Protein AF-J3MHH2-F1 (afdb_monomer)

Secondary structure (DSSP, 8-state):
---TT----S---TT----GGG-TT--EEEEES-TT------B-SSSS--EEEEEEETTTEEEEEEEE-TTS-EEEEEEESSS---GGGGGGB-GGG-TTEEEEEEESPPPEEHHHHHT-TT--EEEEES-S-SEE--------------SEEEEES----------

Organism: Oryza brachyantha (NCBI:txid4533)

Sequence (167 aa):
MELPFSRSTTCPQPELGMNLAQFPTLKELEITNCQKLSSLPPIPWTSSPCRALIKEVGSDFQRLDYSKNNQSEFCLLVKEKDGHLDSAFWRLLAFSNLTELKELALIKCPPLALEHLQMLSSLRRLTIENTNNVLSHVEAESTVRYQFPAEQLRIFGCNCSGREGRK

Foldseek 3Di:
DEDPQQDDDDDPDDDPPRCLVPCAPAAEDAAEQAQVYDGDAAPPSHLDHHWYWHANYHDWFGIWTFAADPVRATETEGETDDLPDEQCVCNSHPLLSQCRHAYYAYESHEADEVVSQVSNNNHAEYHYYLYAHHYDDDPDPDPDDDDRPHVYYHYDNYPPPPPPPDD

Nearest PDB structures (foldseek):
  4r6f-assembly1_A  TM=4.966E-01  e=1.339E+00  synthetic construct
  3rfj-assembly1_A  TM=5.296E-01  e=2.104E+00  Listeria monocytogenes 08-5923
  4fmz-assembly1_A  TM=3.450E-01  e=2.637E+00  Listeria monocytogenes serotype 4b str. F2365

InterPro domains:
  IPR032675 Leucine-rich repeat domain superfamily [G3DSA:3.80.10.10] (4-162)

Structure (mmCIF, N/CA/C/O backbone):
data_AF-J3MHH2-F1
#
_entry.id   AF-J3MHH2-F1
#
loop_
_atom_site.group_PDB
_atom_site.id
_atom_site.type_symbol
_atom_site.label_atom_id
_atom_site.label_alt_id
_atom_site.label_comp_id
_atom_site.label_asym_id
_atom_site.label_entity_id
_atom_site.label_seq_id
_atom_site.pdbx_PDB_ins_code
_atom_site.Cartn_x
_atom_site.Cartn_y
_atom_site.Cartn_z
_atom_site.occupancy
_atom_site.B_iso_or_equiv
_atom_site.auth_seq_id
_atom_site.auth_comp_id
_atom_site.auth_asym_id
_atom_site.auth_atom_id
_atom_site.pdbx_PDB_model_num
ATOM 1 N N . MET A 1 1 ? -10.662 -1.668 -21.194 1.00 50.03 1 MET A N 1
ATOM 2 C CA . MET A 1 1 ? -11.974 -1.658 -20.517 1.00 50.03 1 MET A CA 1
ATOM 3 C C . MET A 1 1 ? -11.792 -0.762 -19.323 1.00 50.03 1 MET A C 1
ATOM 5 O O . MET A 1 1 ? -10.920 -1.034 -18.509 1.00 50.03 1 MET A O 1
ATOM 9 N N . GLU A 1 2 ? -12.534 0.334 -19.287 1.00 45.66 2 GLU A N 1
ATOM 10 C CA . GLU A 1 2 ? -12.517 1.241 -18.147 1.00 45.66 2 GLU A CA 1
ATOM 11 C C . GLU A 1 2 ? -13.674 0.879 -17.235 1.00 45.66 2 GLU A C 1
ATOM 13 O O . GLU A 1 2 ? -14.760 0.525 -17.706 1.00 45.66 2 GLU A O 1
ATOM 18 N N . LEU A 1 3 ? -13.430 0.927 -15.933 1.00 54.03 3 LEU A N 1
ATOM 19 C CA . LEU A 1 3 ? -14.507 0.769 -14.980 1.00 54.03 3 LEU A CA 1
ATOM 20 C C . LEU A 1 3 ? -15.357 2.048 -15.019 1.00 54.03 3 LEU A C 1
ATOM 22 O O . LEU A 1 3 ? -14.825 3.132 -15.277 1.00 54.03 3 LEU A O 1
ATOM 26 N N . PRO A 1 4 ? -16.675 1.967 -14.763 1.00 53.16 4 PRO A N 1
ATOM 27 C CA . PRO A 1 4 ? -17.572 3.128 -14.827 1.00 53.16 4 PRO A CA 1
ATOM 28 C C . PRO A 1 4 ? -17.163 4.278 -13.883 1.00 53.16 4 PRO A C 1
ATOM 30 O O . PRO A 1 4 ? -17.665 5.392 -14.000 1.00 53.16 4 PRO A O 1
ATOM 33 N N . PHE A 1 5 ? -16.218 4.013 -12.983 1.00 56.81 5 PHE A N 1
ATOM 34 C CA . PHE A 1 5 ? -15.655 4.909 -11.985 1.00 56.81 5 PHE A CA 1
ATOM 35 C C . PHE A 1 5 ? -14.239 5.430 -12.299 1.00 56.81 5 PHE A C 1
ATOM 37 O O . PHE A 1 5 ? -13.671 6.174 -11.506 1.00 56.81 5 PHE A O 1
ATOM 44 N N . SER A 1 6 ? -13.663 5.091 -13.457 1.00 45.53 6 SER A N 1
ATOM 45 C CA . SER A 1 6 ? -12.303 5.501 -13.848 1.00 45.53 6 SER A CA 1
ATOM 46 C C . SER A 1 6 ? -12.208 6.907 -14.469 1.00 45.53 6 SER A C 1
ATOM 48 O O . SER A 1 6 ? -11.128 7.333 -14.876 1.00 45.53 6 SER A O 1
ATOM 50 N N . ARG A 1 7 ? -13.315 7.654 -14.570 1.00 45.31 7 ARG A N 1
ATOM 51 C CA . ARG A 1 7 ? -13.340 8.970 -15.228 1.00 45.31 7 ARG A CA 1
ATOM 52 C C . ARG A 1 7 ? -12.754 10.059 -14.326 1.00 45.31 7 ARG A C 1
ATOM 54 O O . ARG A 1 7 ? -13.460 10.626 -13.501 1.00 45.31 7 ARG A O 1
ATOM 61 N N . SER A 1 8 ? -11.479 10.380 -14.540 1.00 42.28 8 SER A N 1
ATOM 62 C CA . SER A 1 8 ? -10.825 11.575 -14.001 1.00 42.28 8 SER A CA 1
ATOM 63 C C . SER A 1 8 ? -10.553 12.546 -15.150 1.00 42.28 8 SER A C 1
ATOM 65 O O . SER A 1 8 ? -9.601 12.380 -15.911 1.00 42.28 8 SER A O 1
ATOM 67 N N . THR A 1 9 ? -11.439 13.522 -15.350 1.00 37.53 9 THR A N 1
ATOM 68 C CA . THR A 1 9 ? -11.224 14.600 -16.322 1.00 37.53 9 THR A CA 1
ATOM 69 C C . THR A 1 9 ? -10.442 15.725 -15.659 1.00 37.53 9 THR A C 1
ATOM 71 O O . THR A 1 9 ? -10.966 16.415 -14.791 1.00 37.53 9 THR A O 1
ATOM 74 N N . THR A 1 10 ? -9.187 15.873 -16.084 1.00 37.34 10 THR A N 1
ATOM 75 C CA . THR A 1 10 ? -8.379 17.099 -16.156 1.00 37.34 10 THR A CA 1
ATOM 76 C C . THR A 1 10 ? -9.009 18.351 -15.532 1.00 37.34 10 THR A C 1
ATOM 78 O O . THR A 1 10 ? -9.725 19.077 -16.213 1.00 37.34 10 THR A O 1
ATOM 81 N N . CYS A 1 11 ? -8.705 18.630 -14.260 1.00 31.08 11 CYS A N 1
ATOM 82 C CA . CYS A 1 11 ? -8.666 19.985 -13.695 1.00 31.08 11 CYS A CA 1
ATOM 83 C C . CYS A 1 11 ? -8.021 19.962 -12.295 1.00 31.08 11 CYS A C 1
ATOM 85 O O . CYS A 1 11 ? -8.344 19.072 -11.505 1.00 31.08 11 CYS A O 1
ATOM 87 N N . PRO A 1 12 ? -7.140 20.920 -11.948 1.00 38.75 12 PRO A N 1
ATOM 88 C CA . PRO A 1 12 ? -6.618 21.051 -10.597 1.00 38.75 12 PRO A CA 1
ATOM 89 C C . PRO A 1 12 ? -7.677 21.748 -9.736 1.00 38.75 12 PRO A C 1
ATOM 91 O O . PRO A 1 12 ? -7.698 22.969 -9.610 1.00 38.75 12 PRO A O 1
ATOM 94 N N . GLN A 1 13 ? -8.603 20.970 -9.183 1.00 34.41 13 GLN A N 1
ATOM 95 C CA . GLN A 1 13 ? -9.424 21.415 -8.061 1.00 34.41 13 GLN A CA 1
ATOM 96 C C . GLN A 1 13 ? -8.764 20.896 -6.776 1.00 34.41 13 GLN A C 1
ATOM 98 O O . GLN A 1 13 ? -8.537 19.685 -6.668 1.00 34.41 13 GLN A O 1
ATOM 103 N N . PRO A 1 14 ? -8.433 21.771 -5.809 1.00 38.81 14 PRO A N 1
ATOM 104 C CA . PRO A 1 14 ? -8.247 21.316 -4.443 1.00 38.81 14 PRO A CA 1
ATOM 105 C C . PRO A 1 14 ? -9.601 20.751 -3.997 1.00 38.81 14 PRO A C 1
ATOM 107 O O . PRO A 1 14 ? -10.632 21.352 -4.279 1.00 38.81 14 PRO A O 1
ATOM 110 N N . GLU A 1 15 ? -9.600 19.585 -3.356 1.00 40.91 15 GLU A N 1
ATOM 111 C CA . GLU A 1 15 ? -10.814 18.866 -2.928 1.00 40.91 15 GLU A CA 1
ATOM 112 C C . GLU A 1 15 ? -11.544 18.062 -4.017 1.00 40.91 15 GLU A C 1
ATOM 114 O O . GLU A 1 15 ? -12.770 18.057 -4.101 1.00 40.91 15 GLU A O 1
ATOM 119 N N . LEU A 1 16 ? -10.822 17.258 -4.808 1.00 39.56 16 LEU A N 1
ATOM 120 C CA . LEU A 1 16 ? -11.469 16.123 -5.471 1.00 39.56 16 LEU A CA 1
ATOM 121 C C . LEU A 1 16 ? -11.633 14.976 -4.466 1.00 39.56 16 LEU A C 1
ATOM 123 O O . LEU A 1 16 ? -10.953 13.951 -4.524 1.00 39.56 16 LEU A O 1
ATOM 127 N N . GLY A 1 17 ? -12.575 15.161 -3.539 1.00 42.06 17 GLY A N 1
ATOM 128 C CA . GLY A 1 17 ? -13.310 14.039 -2.986 1.00 42.06 17 GLY A CA 1
ATOM 129 C C . GLY A 1 17 ? -13.907 13.310 -4.179 1.00 42.06 17 GLY A C 1
ATOM 130 O O . GLY A 1 17 ? -14.947 13.700 -4.708 1.00 42.06 17 GLY A O 1
ATOM 131 N N . MET A 1 18 ? -13.206 12.282 -4.661 1.00 44.50 18 MET A N 1
ATOM 132 C CA . MET A 1 18 ? -13.794 11.295 -5.552 1.00 44.50 18 MET A CA 1
ATOM 133 C C . MET A 1 18 ? -15.160 10.940 -4.979 1.00 44.50 18 MET A C 1
ATOM 135 O O . MET A 1 18 ? -15.334 10.993 -3.763 1.00 44.50 18 MET A O 1
ATOM 139 N N . ASN A 1 19 ? -16.134 10.595 -5.813 1.00 46.69 19 ASN A N 1
ATOM 140 C CA . ASN A 1 19 ? -17.403 10.064 -5.329 1.00 46.69 19 ASN A CA 1
ATOM 141 C C . ASN A 1 19 ? -17.146 8.748 -4.548 1.00 46.69 19 ASN A C 1
ATOM 143 O O . ASN A 1 19 ? -17.435 7.660 -5.036 1.00 46.69 19 ASN A O 1
ATOM 147 N N . LEU A 1 20 ? -16.663 8.849 -3.299 1.00 49.84 20 LEU A N 1
ATOM 148 C CA . LEU A 1 20 ? -16.641 7.835 -2.240 1.00 49.84 20 LEU A CA 1
ATOM 149 C C . LEU A 1 20 ? -18.066 7.274 -2.040 1.00 49.84 20 LEU A C 1
ATOM 151 O O . LEU A 1 20 ? -18.269 6.229 -1.433 1.00 49.84 20 LEU A O 1
ATOM 155 N N . ALA A 1 21 ? -19.062 7.977 -2.592 1.00 53.34 21 ALA A N 1
ATOM 156 C CA . ALA A 1 21 ? -20.475 7.664 -2.646 1.00 53.34 21 ALA A CA 1
ATOM 157 C C . ALA A 1 21 ? -20.870 6.508 -3.584 1.00 53.34 21 ALA A C 1
ATOM 159 O O . ALA A 1 21 ? -22.019 6.081 -3.514 1.00 53.34 21 ALA A O 1
ATOM 160 N N . GLN A 1 22 ? -20.001 5.991 -4.465 1.00 60.81 22 GLN A N 1
ATOM 161 C CA . GLN A 1 22 ? -20.448 4.945 -5.403 1.00 60.81 22 GLN A CA 1
ATOM 162 C C . GLN A 1 22 ? -20.611 3.562 -4.761 1.00 60.81 22 GLN A C 1
ATOM 164 O O . GLN A 1 22 ? -21.470 2.802 -5.202 1.00 60.81 22 GLN A O 1
ATOM 169 N N . PHE A 1 23 ? -19.869 3.253 -3.690 1.00 68.56 23 PHE A N 1
ATOM 170 C CA . PHE A 1 23 ? -20.030 1.994 -2.953 1.00 68.56 23 PHE A CA 1
ATOM 171 C C . PHE A 1 23 ? -19.828 2.174 -1.435 1.00 68.56 23 PHE A C 1
ATOM 173 O O . PHE A 1 23 ? -18.873 1.645 -0.867 1.00 68.56 23 PHE A O 1
ATOM 180 N N . PRO A 1 24 ? -20.733 2.889 -0.738 1.00 68.62 24 PRO A N 1
ATOM 181 C CA . PRO A 1 24 ? -20.562 3.250 0.676 1.00 68.62 24 PRO A CA 1
ATOM 182 C C . PRO A 1 24 ? -20.541 2.042 1.628 1.00 68.62 24 PRO A C 1
ATOM 184 O O . PRO A 1 24 ? -20.129 2.154 2.780 1.00 68.62 24 PRO A O 1
ATOM 187 N N . THR A 1 25 ? -20.996 0.880 1.161 1.00 75.19 25 THR A N 1
ATOM 188 C CA . THR A 1 25 ? -21.078 -0.369 1.925 1.00 75.19 25 THR A CA 1
ATOM 189 C C . THR A 1 25 ? -20.074 -1.426 1.461 1.00 75.19 25 THR A C 1
ATOM 191 O O . THR A 1 25 ? -20.131 -2.557 1.952 1.00 75.19 25 THR A O 1
ATOM 194 N N . LEU A 1 26 ? -19.169 -1.099 0.527 1.00 77.94 26 LEU A N 1
ATOM 195 C CA . LEU A 1 26 ? -18.198 -2.056 -0.002 1.00 77.94 26 LEU A CA 1
ATOM 196 C C . LEU A 1 26 ? -17.218 -2.474 1.092 1.00 77.94 26 LEU A C 1
ATOM 198 O O . LEU A 1 26 ? -16.470 -1.661 1.624 1.00 77.94 26 LEU A O 1
ATOM 202 N N . LYS A 1 27 ? -17.227 -3.765 1.420 1.00 82.88 27 LYS A N 1
ATOM 203 C CA . LYS A 1 27 ? -16.320 -4.352 2.416 1.00 82.88 27 LYS A CA 1
ATOM 204 C C . LYS A 1 27 ? -15.148 -5.080 1.782 1.00 82.88 27 LYS A C 1
ATOM 206 O O . LYS A 1 27 ? -14.119 -5.246 2.428 1.00 82.88 27 LYS A O 1
ATOM 211 N N . GLU A 1 28 ? -15.314 -5.529 0.545 1.00 86.56 28 GLU A N 1
ATOM 212 C CA . GLU A 1 28 ? -14.335 -6.338 -0.160 1.00 86.56 28 GLU A CA 1
ATOM 213 C C . GLU A 1 28 ? -14.376 -6.026 -1.654 1.00 86.56 28 GLU A C 1
ATOM 215 O O . GLU A 1 28 ? -15.455 -5.997 -2.249 1.00 86.56 28 GLU A O 1
ATOM 220 N N . LEU A 1 29 ? -13.205 -5.809 -2.251 1.00 85.31 29 LEU A N 1
ATOM 221 C CA . LEU A 1 29 ? -13.023 -5.801 -3.694 1.00 85.31 29 LEU A CA 1
ATOM 222 C C . LEU A 1 29 ? -11.957 -6.815 -4.085 1.00 85.31 29 LEU A C 1
ATOM 224 O O . LEU A 1 29 ? -10.851 -6.796 -3.547 1.00 85.31 29 LEU A O 1
ATOM 228 N N . GLU A 1 30 ? -12.271 -7.636 -5.079 1.00 89.88 30 GLU A N 1
ATOM 229 C CA . GLU A 1 30 ? -11.309 -8.518 -5.721 1.00 89.88 30 GLU A CA 1
ATOM 230 C C . GLU A 1 30 ? -11.309 -8.288 -7.236 1.00 89.88 30 GLU A C 1
ATOM 232 O O . GLU A 1 30 ? -12.351 -8.357 -7.888 1.00 89.88 30 GLU A O 1
ATOM 237 N N . ILE A 1 31 ? -10.134 -8.008 -7.799 1.00 87.25 31 ILE A N 1
ATOM 238 C CA . ILE A 1 31 ? -9.909 -7.884 -9.240 1.00 87.25 31 ILE A CA 1
ATOM 239 C C . ILE A 1 31 ? -8.736 -8.782 -9.611 1.00 87.25 31 ILE A C 1
ATOM 241 O O . ILE A 1 31 ? -7.578 -8.453 -9.357 1.00 87.25 31 ILE A O 1
ATOM 245 N N . THR A 1 32 ? -9.038 -9.898 -10.262 1.00 90.50 32 THR A N 1
ATOM 246 C CA . THR A 1 32 ? -8.042 -10.912 -10.612 1.00 90.50 32 THR A CA 1
ATOM 247 C C . THR A 1 32 ? -8.068 -11.173 -12.120 1.00 90.50 32 THR A C 1
ATOM 249 O O . THR A 1 32 ? -9.139 -11.252 -12.722 1.00 90.50 32 THR A O 1
ATOM 252 N N . ASN A 1 33 ? -6.895 -11.293 -12.749 1.00 87.12 33 ASN A N 1
ATOM 253 C CA . ASN A 1 33 ? -6.713 -11.680 -14.161 1.00 87.12 33 ASN A CA 1
ATOM 254 C C . ASN A 1 33 ? -7.382 -10.745 -15.189 1.00 87.12 33 ASN A C 1
ATOM 256 O O . ASN A 1 33 ? -7.759 -11.157 -16.289 1.00 87.12 33 ASN A O 1
ATOM 260 N N . CYS A 1 34 ? -7.520 -9.462 -14.853 1.00 84.75 34 CYS A N 1
ATOM 261 C CA . CYS A 1 34 ? -8.154 -8.465 -15.716 1.00 84.75 34 CYS A CA 1
ATOM 262 C C . CYS A 1 34 ? -7.118 -7.751 -16.603 1.00 84.75 34 CYS A C 1
ATOM 264 O O . CYS A 1 34 ? -6.697 -6.630 -16.335 1.00 84.75 34 CYS A O 1
ATOM 266 N N . GLN A 1 35 ? -6.727 -8.395 -17.703 1.00 80.31 35 GLN A N 1
ATOM 267 C CA . GLN A 1 35 ? -5.655 -7.932 -18.605 1.00 80.31 35 GLN A CA 1
ATOM 268 C C . GLN A 1 35 ? -6.000 -6.676 -19.424 1.00 80.31 35 GLN A C 1
ATOM 270 O O . GLN A 1 35 ? -5.122 -5.910 -19.801 1.00 80.31 35 GLN A O 1
ATOM 275 N N . LYS A 1 36 ? -7.289 -6.439 -19.698 1.00 79.00 36 LYS A N 1
ATOM 276 C CA . LYS A 1 36 ? -7.762 -5.258 -20.448 1.00 79.00 36 LYS A CA 1
ATOM 277 C C . LYS A 1 36 ? -8.060 -4.051 -19.556 1.00 79.00 36 LYS A C 1
ATOM 279 O O . LYS A 1 36 ? -8.577 -3.053 -20.065 1.00 79.00 36 LYS A O 1
ATOM 284 N N . LEU A 1 37 ? -7.856 -4.166 -18.246 1.00 73.31 37 LEU A N 1
ATOM 285 C CA . LEU A 1 37 ? -8.144 -3.097 -17.303 1.00 73.31 37 LEU A CA 1
ATOM 286 C C . LEU A 1 37 ? -6.989 -2.095 -17.326 1.00 73.31 37 LEU A C 1
ATOM 288 O O . LEU A 1 37 ? -5.863 -2.438 -16.986 1.00 73.31 37 LEU A O 1
ATOM 292 N N . SER A 1 38 ? -7.280 -0.879 -17.780 1.00 68.19 38 SER A N 1
ATOM 293 C CA . SER A 1 38 ? -6.277 0.168 -18.016 1.00 68.19 38 SER A CA 1
ATOM 294 C C . SER A 1 38 ? -6.213 1.211 -16.905 1.00 68.19 38 SER A C 1
ATOM 296 O O . SER A 1 38 ? -5.230 1.935 -16.805 1.00 68.19 38 SER A O 1
ATOM 298 N N . SER A 1 39 ? -7.261 1.324 -16.089 1.00 68.75 39 SER A N 1
ATOM 299 C CA . SER A 1 39 ? -7.373 2.366 -15.072 1.00 68.75 39 SER A CA 1
ATOM 300 C C . SER A 1 39 ? -8.233 1.910 -13.899 1.00 68.75 39 SER A C 1
ATOM 302 O O . SER A 1 39 ? -9.263 1.253 -14.072 1.00 68.75 39 SER A O 1
ATOM 304 N N . LEU A 1 40 ? -7.807 2.295 -12.699 1.00 70.56 40 LEU A N 1
ATOM 305 C CA . LEU A 1 40 ? -8.489 2.047 -11.436 1.00 70.56 40 LEU A CA 1
ATOM 306 C C . LEU A 1 40 ? -8.626 3.370 -10.678 1.00 70.56 40 LEU A C 1
ATOM 308 O O . LEU A 1 40 ? -7.712 4.194 -10.746 1.00 70.56 40 LEU A O 1
ATOM 312 N N . PRO A 1 41 ? -9.730 3.595 -9.948 1.00 67.88 41 PRO A N 1
ATOM 313 C CA . PRO A 1 41 ? -9.769 4.699 -9.010 1.00 67.88 41 PRO A CA 1
ATOM 314 C C . PRO A 1 41 ? -8.795 4.440 -7.856 1.00 67.88 41 PRO A C 1
ATOM 316 O O . PRO A 1 41 ? -8.594 3.275 -7.499 1.00 67.88 41 PRO A O 1
ATOM 319 N N . PRO A 1 42 ? -8.282 5.506 -7.224 1.00 72.75 42 PRO A N 1
ATOM 320 C CA . PRO A 1 42 ? -7.523 5.419 -5.987 1.00 72.75 42 PRO A CA 1
ATOM 321 C C . PRO A 1 42 ? -8.151 4.520 -4.908 1.00 72.75 42 PRO A C 1
ATOM 323 O O . PRO A 1 42 ? -9.356 4.571 -4.662 1.00 72.75 42 PRO A O 1
ATOM 326 N N . ILE A 1 43 ? -7.305 3.720 -4.261 1.00 74.69 43 ILE A N 1
ATOM 327 C CA . ILE A 1 43 ? -7.629 2.687 -3.268 1.00 74.69 43 ILE A CA 1
ATOM 328 C C . ILE A 1 43 ? -7.073 3.109 -1.907 1.00 74.69 43 ILE A C 1
ATOM 330 O O . ILE A 1 43 ? -5.918 3.529 -1.853 1.00 74.69 43 ILE A O 1
ATOM 334 N N . PRO A 1 44 ? -7.798 2.926 -0.794 1.00 67.50 44 PRO A N 1
ATOM 335 C CA . PRO A 1 44 ? -9.149 2.379 -0.685 1.00 67.50 44 PRO A CA 1
ATOM 336 C C . PRO A 1 44 ? -10.232 3.401 -1.061 1.00 67.50 44 PRO A C 1
ATOM 338 O O . PRO A 1 44 ? -10.114 4.595 -0.780 1.00 67.50 44 PRO A O 1
ATOM 341 N N . TRP A 1 45 ? -11.307 2.906 -1.688 1.00 69.38 45 TRP A N 1
ATOM 342 C CA . TRP A 1 45 ? -12.442 3.702 -2.194 1.00 69.38 45 TRP A CA 1
ATOM 343 C C . TRP A 1 45 ? -13.398 4.193 -1.104 1.00 69.38 45 TRP A C 1
ATOM 345 O O . TRP A 1 45 ? -14.344 4.924 -1.390 1.00 69.38 45 TRP A O 1
ATOM 355 N N . THR A 1 46 ? -13.176 3.767 0.136 1.00 65.00 46 THR A N 1
ATOM 356 C CA . THR A 1 46 ? -13.968 4.122 1.310 1.00 65.00 46 THR A CA 1
ATOM 357 C C . THR A 1 46 ? -13.027 4.492 2.450 1.00 65.00 46 THR A C 1
ATOM 359 O O . THR A 1 46 ? -11.913 3.979 2.541 1.00 65.00 46 THR A O 1
ATOM 362 N N . SER A 1 47 ? -13.485 5.364 3.349 1.00 62.56 47 SER A N 1
ATOM 363 C CA . SER A 1 47 ? -12.825 5.602 4.639 1.00 62.56 47 SER A CA 1
ATOM 364 C C . SER A 1 47 ? -13.082 4.475 5.645 1.00 62.56 47 SER A C 1
ATOM 366 O O . SER A 1 47 ? -12.409 4.396 6.668 1.00 62.56 47 SER A O 1
ATOM 368 N N . SER A 1 48 ? -14.065 3.608 5.375 1.00 60.88 48 SER A N 1
ATOM 369 C CA . SER A 1 48 ? -14.316 2.410 6.167 1.00 60.88 48 SER A CA 1
ATOM 370 C C . SER A 1 48 ? -13.301 1.312 5.831 1.00 60.88 48 SER A C 1
ATOM 372 O O . SER A 1 48 ? -12.882 1.193 4.673 1.00 60.88 48 SER A O 1
ATOM 374 N N . PRO A 1 49 ? -12.940 0.470 6.812 1.00 62.25 49 PRO A N 1
ATOM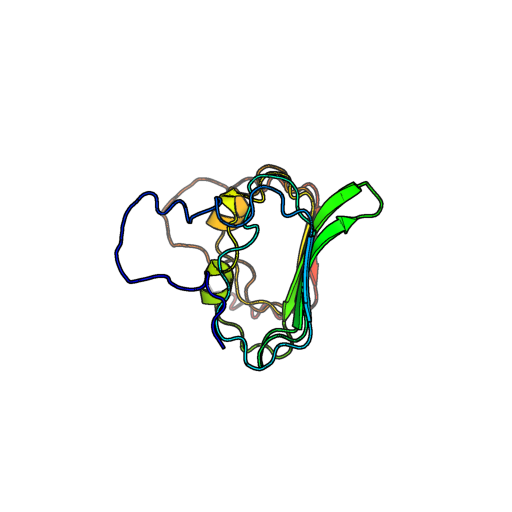 375 C CA . PRO A 1 49 ? -11.994 -0.599 6.575 1.00 62.25 49 PRO A CA 1
ATOM 376 C C . PRO A 1 49 ? -12.548 -1.622 5.577 1.00 62.25 49 PRO A C 1
ATOM 378 O O . PRO A 1 49 ? -13.550 -2.290 5.843 1.00 62.25 49 PRO A O 1
ATOM 381 N N . CYS A 1 50 ? -11.878 -1.751 4.435 1.00 76.06 50 CYS A N 1
ATOM 382 C CA . CYS A 1 50 ? -12.229 -2.671 3.359 1.00 76.06 50 CYS A CA 1
ATOM 383 C C . CYS A 1 50 ? -11.046 -3.585 3.027 1.00 76.06 50 CYS A C 1
ATOM 385 O O . CYS A 1 50 ? -9.889 -3.223 3.213 1.00 76.06 50 CYS A O 1
ATOM 387 N N . ARG A 1 51 ? -11.335 -4.791 2.541 1.00 86.94 51 ARG A N 1
ATOM 388 C CA . ARG A 1 51 ? -10.339 -5.650 1.904 1.00 86.94 51 ARG A CA 1
ATOM 389 C C . ARG A 1 51 ? -10.259 -5.283 0.423 1.00 86.94 51 ARG A C 1
ATOM 391 O O . ARG A 1 51 ? -11.292 -5.184 -0.232 1.00 86.94 51 ARG A O 1
ATOM 398 N N . ALA A 1 52 ? -9.061 -5.116 -0.118 1.00 88.44 52 ALA A N 1
ATOM 399 C CA . ALA A 1 52 ? -8.854 -4.931 -1.549 1.00 88.44 52 ALA A CA 1
ATOM 400 C C . ALA A 1 52 ? -7.755 -5.873 -2.038 1.00 88.44 52 ALA A C 1
ATOM 402 O O . ALA A 1 52 ? -6.611 -5.768 -1.610 1.00 88.44 52 ALA A O 1
ATOM 403 N N . LEU A 1 53 ? -8.100 -6.778 -2.949 1.00 90.69 53 LEU A N 1
ATOM 404 C CA . LEU A 1 53 ? -7.160 -7.661 -3.623 1.00 90.69 53 LEU A CA 1
ATOM 405 C C . LEU A 1 53 ? -7.180 -7.361 -5.118 1.00 90.69 53 LEU A C 1
ATOM 407 O O . LEU A 1 53 ? -8.200 -7.506 -5.783 1.00 90.69 53 LEU A O 1
ATOM 411 N N . ILE A 1 54 ? -6.035 -6.976 -5.663 1.00 88.25 54 ILE A N 1
ATOM 412 C CA . ILE A 1 54 ? -5.844 -6.801 -7.098 1.00 88.25 54 ILE A CA 1
ATOM 413 C C . ILE A 1 54 ? -4.666 -7.668 -7.499 1.00 88.25 54 ILE A C 1
ATOM 415 O O . ILE A 1 54 ? -3.588 -7.553 -6.917 1.00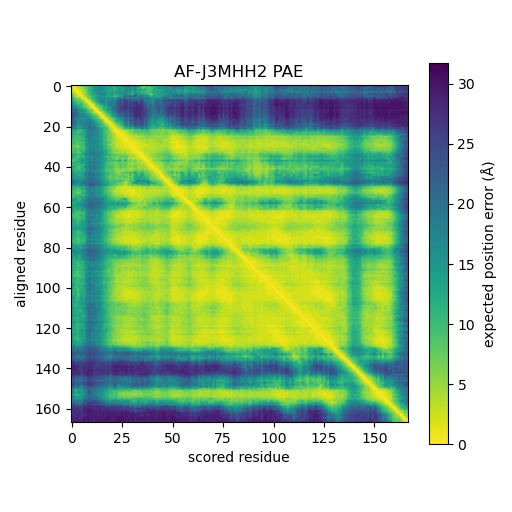 88.25 54 ILE A O 1
ATOM 419 N N . LYS A 1 55 ? -4.860 -8.556 -8.470 1.00 90.44 55 LYS A N 1
ATOM 420 C CA . LYS A 1 55 ? -3.851 -9.534 -8.876 1.00 90.44 55 LYS A CA 1
ATOM 421 C C . LYS A 1 55 ? -3.844 -9.723 -10.386 1.00 90.44 55 LYS A C 1
ATOM 423 O O . LYS A 1 55 ? -4.896 -9.913 -10.990 1.00 90.44 55 LYS A O 1
ATOM 428 N N . GLU A 1 56 ? -2.650 -9.735 -10.977 1.00 84.31 56 GLU A N 1
ATOM 429 C CA . GLU A 1 56 ? -2.452 -10.032 -12.408 1.00 84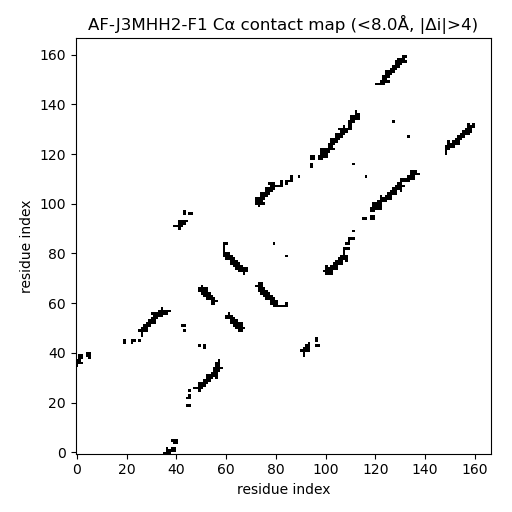.31 56 GLU A CA 1
ATOM 430 C C . GLU A 1 56 ? -3.344 -9.155 -13.313 1.00 84.31 56 GLU A C 1
ATOM 432 O O . GLU A 1 56 ? -4.062 -9.630 -14.199 1.00 84.31 56 GLU A O 1
ATOM 437 N N . VAL A 1 57 ? -3.326 -7.850 -13.033 1.00 78.06 57 VAL A N 1
ATOM 438 C CA . VAL A 1 57 ? -4.043 -6.813 -13.783 1.00 78.06 57 VAL A CA 1
ATOM 439 C C . VAL A 1 57 ? -3.069 -6.115 -14.720 1.00 78.06 57 VAL A C 1
ATOM 441 O O . VAL A 1 57 ? -1.988 -5.719 -14.298 1.00 78.06 57 VAL A O 1
ATOM 444 N N . GLY A 1 58 ? -3.459 -5.947 -15.984 1.00 75.75 58 GLY A N 1
ATOM 445 C CA . GLY A 1 58 ? -2.553 -5.438 -17.014 1.00 75.75 58 GLY A CA 1
ATOM 446 C C . GLY A 1 58 ? -1.279 -6.285 -17.169 1.00 75.75 58 GLY A C 1
ATOM 447 O O . GLY A 1 58 ? -1.215 -7.439 -16.736 1.00 75.75 58 GLY A O 1
ATOM 448 N N . SER A 1 59 ? -0.266 -5.698 -17.804 1.00 68.69 59 SER A N 1
ATOM 449 C CA . SER A 1 59 ? 1.025 -6.337 -18.094 1.00 68.69 59 SER A CA 1
ATOM 450 C C . SER A 1 59 ? 1.997 -6.313 -16.913 1.00 68.69 59 SER A C 1
ATOM 452 O O . SER A 1 59 ? 2.662 -7.316 -16.648 1.00 68.69 59 SER A O 1
ATOM 454 N N . ASP A 1 60 ? 2.054 -5.191 -16.196 1.00 69.06 60 ASP A N 1
ATOM 455 C CA . ASP A 1 60 ? 3.207 -4.845 -15.347 1.00 69.06 60 ASP A CA 1
ATOM 456 C C . ASP A 1 60 ? 2.943 -5.031 -13.847 1.00 69.06 60 ASP A C 1
ATOM 458 O O . ASP A 1 60 ? 3.854 -4.997 -13.016 1.00 69.06 60 ASP A O 1
ATOM 462 N N . PHE A 1 61 ? 1.688 -5.281 -13.477 1.00 77.06 61 PHE A N 1
ATOM 463 C CA . PHE A 1 61 ? 1.262 -5.320 -12.090 1.00 77.06 61 PHE A CA 1
ATOM 464 C C . PHE A 1 61 ? 0.982 -6.752 -11.613 1.00 77.06 61 PHE A C 1
ATOM 466 O O . PHE A 1 61 ? 0.154 -7.481 -12.169 1.00 77.06 61 PHE A O 1
ATOM 473 N N . GLN A 1 62 ? 1.664 -7.162 -10.536 1.00 85.00 62 GLN A N 1
ATOM 474 C CA . GLN A 1 62 ? 1.491 -8.500 -9.974 1.00 85.00 62 GLN A CA 1
ATOM 475 C C . GLN A 1 62 ? 0.420 -8.534 -8.890 1.00 85.00 62 GLN A C 1
ATOM 477 O O . GLN A 1 62 ? -0.500 -9.350 -8.991 1.00 85.00 62 GLN A O 1
ATOM 482 N N . ARG A 1 63 ? 0.563 -7.726 -7.830 1.00 90.94 63 ARG A N 1
ATOM 483 C CA . ARG A 1 63 ? -0.333 -7.803 -6.672 1.00 90.94 63 ARG A CA 1
ATOM 484 C C . ARG A 1 63 ? -0.397 -6.512 -5.857 1.00 90.94 63 ARG A C 1
ATOM 486 O O . ARG A 1 63 ? 0.631 -5.927 -5.536 1.00 90.94 63 ARG A O 1
ATOM 493 N N . LEU A 1 64 ? -1.605 -6.168 -5.428 1.00 91.31 64 LEU A N 1
ATOM 494 C CA . LEU A 1 64 ? -1.915 -5.252 -4.334 1.00 91.31 64 LEU A CA 1
ATOM 495 C C . LEU A 1 64 ? -2.876 -5.995 -3.422 1.00 91.31 64 LEU A C 1
ATOM 497 O O . LEU A 1 64 ? -3.895 -6.504 -3.882 1.00 91.31 64 LEU A O 1
ATOM 501 N N . ASP A 1 65 ? -2.527 -6.091 -2.152 1.00 92.62 65 ASP A N 1
ATOM 502 C CA . ASP A 1 65 ? -3.329 -6.771 -1.147 1.00 92.62 65 ASP A CA 1
ATOM 503 C C . ASP A 1 65 ? -3.427 -5.880 0.083 1.00 92.62 65 ASP A C 1
ATOM 505 O O . ASP A 1 65 ? -2.458 -5.727 0.825 1.00 92.62 65 ASP A O 1
ATOM 509 N N . TYR A 1 66 ? -4.581 -5.243 0.238 1.00 91.56 66 TYR A N 1
ATOM 510 C CA . TYR A 1 66 ? -4.969 -4.508 1.426 1.00 91.56 66 TYR A CA 1
ATOM 511 C C . TYR A 1 66 ? -5.929 -5.383 2.228 1.00 91.56 66 TYR A C 1
ATOM 513 O O . TYR A 1 66 ? -7.075 -5.597 1.830 1.00 91.56 66 TYR A O 1
ATOM 521 N N . SER A 1 67 ? -5.465 -5.933 3.344 1.00 91.19 67 SER A N 1
ATOM 522 C CA . SER A 1 67 ? -6.241 -6.877 4.149 1.00 91.19 67 SER A CA 1
ATOM 523 C C . SER A 1 67 ? -5.827 -6.825 5.613 1.00 91.19 67 SER A C 1
ATOM 525 O O . SER A 1 67 ? -4.909 -6.102 5.995 1.00 91.19 67 SER A O 1
ATOM 527 N N . LYS A 1 68 ? -6.500 -7.611 6.455 1.00 91.62 68 LYS A N 1
ATOM 528 C CA . LYS A 1 68 ? -6.032 -7.865 7.817 1.00 91.62 68 LYS A CA 1
ATOM 529 C C . LYS A 1 68 ? -5.042 -9.030 7.841 1.00 91.62 68 LYS A C 1
ATOM 531 O O . LYS A 1 68 ? -5.248 -10.012 7.129 1.00 91.62 68 LYS A O 1
ATOM 536 N N . ASN A 1 69 ? -4.001 -8.932 8.663 1.00 89.38 69 ASN A N 1
ATOM 537 C CA . ASN A 1 69 ? -3.121 -10.055 8.995 1.00 89.38 69 ASN A CA 1
ATOM 538 C C . ASN A 1 69 ? -3.746 -10.966 10.077 1.00 89.38 69 ASN A C 1
ATOM 540 O O . ASN A 1 69 ? -4.861 -10.740 10.553 1.00 89.38 69 ASN A O 1
ATOM 544 N N . ASN A 1 70 ? -2.988 -11.969 10.531 1.00 90.25 70 ASN A N 1
ATOM 545 C CA . ASN A 1 70 ? -3.402 -12.892 11.599 1.00 90.25 70 ASN A CA 1
ATOM 546 C C . ASN A 1 70 ? -3.647 -12.206 12.958 1.00 90.25 70 ASN A C 1
ATOM 548 O O . ASN A 1 70 ? -4.308 -12.775 13.822 1.00 90.25 70 ASN A O 1
ATOM 552 N N . GLN A 1 71 ? -3.122 -10.996 13.156 1.00 91.19 71 GLN A N 1
ATOM 553 C CA . GLN A 1 71 ? -3.327 -10.169 14.350 1.00 91.19 71 GLN A CA 1
ATOM 554 C C . GLN A 1 71 ? -4.502 -9.192 14.183 1.00 91.19 71 GLN A C 1
ATOM 556 O O . GLN A 1 71 ? -4.722 -8.340 15.038 1.00 91.19 71 GLN A O 1
ATOM 561 N N . SER A 1 72 ? -5.284 -9.320 13.104 1.00 90.06 72 SER A N 1
ATOM 562 C CA . SER A 1 72 ? -6.383 -8.413 12.748 1.00 90.06 72 SER A CA 1
ATOM 563 C C . SER A 1 72 ? -5.960 -6.963 12.474 1.00 90.06 72 SER A C 1
ATOM 565 O O . SER A 1 72 ? -6.806 -6.067 12.476 1.00 90.06 72 SER A O 1
ATOM 567 N N . GLU A 1 73 ? -4.678 -6.729 12.200 1.00 91.56 73 GLU A N 1
ATOM 568 C CA . GLU A 1 73 ? -4.132 -5.422 11.845 1.00 91.56 73 GLU A CA 1
ATOM 569 C C . GLU A 1 73 ? -4.138 -5.227 10.327 1.00 91.56 73 GLU A C 1
ATOM 571 O O . GLU A 1 73 ? -3.895 -6.173 9.578 1.00 91.56 73 GLU A O 1
ATOM 576 N N . PHE A 1 74 ? -4.399 -4.002 9.866 1.00 91.38 74 PHE A N 1
ATOM 577 C CA . PHE A 1 74 ? -4.389 -3.692 8.439 1.00 91.38 74 PHE A CA 1
ATOM 578 C C . PHE A 1 74 ? -2.978 -3.699 7.862 1.00 91.38 74 PHE A C 1
ATOM 580 O O . PHE A 1 74 ? -2.059 -3.069 8.395 1.00 91.38 74 PHE A O 1
ATOM 587 N N . CYS A 1 75 ? -2.832 -4.385 6.737 1.00 93.69 75 CYS A N 1
ATOM 588 C CA . CYS A 1 75 ? -1.589 -4.576 6.013 1.00 93.69 75 CYS A CA 1
ATOM 589 C C . CYS A 1 75 ? -1.803 -4.285 4.533 1.00 93.69 75 CYS A C 1
ATOM 591 O O . CYS A 1 75 ? -2.855 -4.605 3.983 1.00 93.69 75 CYS A O 1
ATOM 593 N N . LEU A 1 76 ? -0.790 -3.700 3.903 1.00 93.75 76 LEU A N 1
ATOM 594 C CA . LEU A 1 76 ? -0.757 -3.416 2.480 1.00 93.75 76 LEU A CA 1
ATOM 595 C C . LEU A 1 76 ? 0.504 -4.045 1.903 1.00 93.75 76 LEU A C 1
ATOM 597 O O . LEU A 1 76 ? 1.618 -3.632 2.223 1.00 93.75 76 LEU A O 1
ATOM 601 N N . LEU A 1 77 ? 0.318 -5.036 1.043 1.00 93.81 77 LEU A N 1
ATOM 602 C CA . LEU A 1 77 ? 1.373 -5.592 0.211 1.00 93.81 77 LEU A CA 1
ATOM 603 C C . LEU A 1 77 ? 1.216 -5.049 -1.202 1.00 93.81 77 LEU A C 1
ATOM 605 O O . LEU A 1 77 ? 0.189 -5.273 -1.836 1.00 93.81 77 LEU A O 1
ATOM 609 N N . VAL A 1 78 ? 2.262 -4.413 -1.713 1.00 91.44 78 VAL A N 1
ATOM 610 C CA . VAL A 1 78 ? 2.399 -4.081 -3.128 1.00 91.44 78 VAL A CA 1
ATOM 611 C C . VAL A 1 78 ? 3.571 -4.873 -3.676 1.00 91.44 78 VAL A C 1
ATOM 613 O O . VAL A 1 78 ? 4.683 -4.825 -3.149 1.00 91.44 78 VAL A O 1
ATOM 616 N N . LYS A 1 79 ? 3.306 -5.633 -4.733 1.00 90.56 79 LYS A N 1
ATOM 617 C CA . LYS A 1 79 ? 4.309 -6.424 -5.422 1.00 90.56 79 LYS A CA 1
ATOM 618 C C . LYS A 1 79 ? 4.232 -6.174 -6.910 1.00 90.56 79 LYS A C 1
ATOM 620 O O . LYS A 1 79 ? 3.190 -6.347 -7.548 1.00 90.56 79 LYS A O 1
ATOM 625 N N . GLU A 1 80 ? 5.382 -5.828 -7.448 1.00 86.25 80 GLU A N 1
ATOM 626 C CA . GLU A 1 80 ? 5.578 -5.668 -8.868 1.00 86.25 80 GLU A CA 1
ATOM 627 C C . GLU A 1 80 ? 6.079 -6.962 -9.518 1.00 86.25 80 GLU A C 1
ATOM 629 O O . GLU A 1 80 ? 6.773 -7.772 -8.892 1.00 86.25 80 GLU A O 1
ATOM 634 N N . LYS A 1 81 ? 5.705 -7.167 -10.786 1.00 81.25 81 LYS A N 1
ATOM 635 C CA . LYS A 1 81 ? 6.114 -8.334 -11.562 1.00 81.25 81 LYS A CA 1
ATOM 636 C C . LYS A 1 81 ? 7.539 -8.185 -12.109 1.00 81.25 81 LYS A C 1
ATOM 638 O O . LYS A 1 81 ? 8.416 -8.959 -11.715 1.00 81.25 81 LYS A O 1
ATOM 643 N N . ASP A 1 82 ? 7.749 -7.173 -12.957 1.00 78.19 82 ASP A N 1
ATOM 644 C CA . ASP A 1 82 ? 8.875 -7.123 -13.903 1.00 78.19 82 ASP A CA 1
ATOM 645 C C . ASP A 1 82 ? 9.713 -5.818 -13.863 1.00 78.19 82 ASP A C 1
ATOM 647 O O . ASP A 1 82 ? 10.654 -5.687 -14.638 1.00 78.19 82 ASP A O 1
ATOM 651 N N . GLY A 1 83 ? 9.468 -4.881 -12.938 1.00 70.38 83 GLY A N 1
ATOM 652 C CA . GLY A 1 83 ? 10.306 -3.674 -12.770 1.00 70.38 83 GLY A CA 1
ATOM 653 C C . GLY A 1 83 ? 10.015 -2.529 -13.760 1.00 70.38 83 GLY A C 1
ATOM 654 O O . GLY A 1 83 ? 10.880 -1.683 -13.984 1.00 70.38 83 GLY A O 1
ATOM 655 N N . HIS A 1 84 ? 8.833 -2.525 -14.381 1.00 74.19 84 HIS A N 1
ATOM 656 C CA . HIS A 1 84 ? 8.345 -1.530 -15.340 1.00 74.19 84 HIS A CA 1
ATOM 657 C C . HIS A 1 84 ? 7.333 -0.525 -14.767 1.00 74.19 84 HIS A C 1
ATOM 659 O O . HIS A 1 84 ? 6.918 0.394 -15.472 1.00 74.19 84 HIS A O 1
ATOM 665 N N . LEU A 1 85 ? 6.918 -0.684 -13.514 1.00 77.06 85 LEU A N 1
ATOM 666 C CA . LEU A 1 85 ? 5.959 0.188 -12.856 1.00 77.06 85 LEU A CA 1
ATOM 667 C C . LEU A 1 85 ? 6.630 1.530 -12.531 1.00 77.06 85 LEU A C 1
ATOM 669 O O . LEU A 1 85 ? 7.703 1.583 -11.929 1.00 77.06 85 LEU A O 1
ATOM 673 N N . ASP A 1 86 ? 5.999 2.628 -12.932 1.00 78.81 86 ASP A N 1
ATOM 674 C CA . ASP A 1 86 ? 6.501 3.975 -12.672 1.00 78.81 86 ASP A CA 1
ATOM 675 C C . ASP A 1 86 ? 5.943 4.557 -11.361 1.00 78.81 86 ASP A C 1
ATOM 677 O O . ASP A 1 86 ? 5.032 4.017 -10.730 1.00 78.81 86 ASP A O 1
ATOM 681 N N . SER A 1 87 ? 6.476 5.704 -10.933 1.00 80.25 87 SER A N 1
ATOM 682 C CA . SER A 1 87 ? 5.990 6.392 -9.731 1.00 80.25 87 SER A CA 1
ATOM 683 C C . SER A 1 87 ? 4.546 6.897 -9.852 1.00 80.25 87 SER A C 1
ATOM 685 O O . SER A 1 87 ? 3.924 7.183 -8.825 1.00 80.25 87 SER A O 1
ATOM 687 N N . ALA A 1 88 ? 3.971 6.976 -11.062 1.00 79.44 88 ALA A N 1
ATOM 688 C CA . ALA A 1 88 ? 2.569 7.343 -11.241 1.00 79.44 88 ALA A CA 1
ATOM 689 C C . ALA A 1 88 ? 1.628 6.261 -10.693 1.00 79.44 88 ALA A C 1
ATOM 691 O O . ALA A 1 88 ? 0.494 6.586 -10.334 1.00 79.44 88 ALA A O 1
ATOM 692 N N . PHE A 1 89 ? 2.105 5.022 -10.519 1.00 80.88 89 PHE A N 1
ATOM 693 C CA . PHE A 1 89 ? 1.383 3.967 -9.808 1.00 80.88 89 PHE A CA 1
ATOM 694 C C . PHE A 1 89 ? 0.901 4.399 -8.423 1.00 80.88 89 PHE A C 1
ATOM 696 O O . PHE A 1 89 ? -0.215 4.063 -8.034 1.00 80.88 89 PHE A O 1
ATOM 703 N N . TRP A 1 90 ? 1.688 5.189 -7.687 1.00 84.69 90 TRP A N 1
ATOM 704 C CA . TRP A 1 90 ? 1.304 5.624 -6.343 1.00 84.69 90 TRP A CA 1
ATOM 705 C C . TRP A 1 90 ? 0.038 6.481 -6.323 1.00 84.69 90 TRP A C 1
ATOM 707 O O . TRP A 1 90 ? -0.643 6.526 -5.304 1.00 84.69 90 TRP A O 1
ATOM 717 N N . ARG A 1 91 ? -0.351 7.073 -7.461 1.00 80.69 91 ARG A N 1
ATOM 718 C CA . ARG A 1 91 ? -1.632 7.780 -7.609 1.00 80.69 91 ARG A CA 1
ATOM 719 C C . ARG A 1 91 ? -2.841 6.846 -7.532 1.00 80.69 91 ARG A C 1
ATOM 721 O O . ARG A 1 91 ? -3.947 7.330 -7.335 1.00 80.69 91 ARG A O 1
ATOM 728 N N . LEU A 1 92 ? -2.650 5.533 -7.678 1.00 78.88 92 LEU A N 1
ATOM 729 C CA . LEU A 1 92 ? -3.683 4.524 -7.430 1.00 78.88 92 LEU A CA 1
ATOM 730 C C . LEU A 1 92 ? -3.927 4.286 -5.938 1.00 78.88 92 LEU A C 1
ATOM 732 O O . LEU A 1 92 ? -4.866 3.575 -5.599 1.00 78.88 92 LEU A O 1
ATOM 736 N N . LEU A 1 93 ? -3.115 4.846 -5.041 1.00 85.00 93 LEU A N 1
ATOM 737 C CA . LEU A 1 93 ? -3.305 4.722 -3.602 1.00 85.00 93 LEU A CA 1
ATOM 738 C C . LEU A 1 93 ? -3.742 6.059 -2.999 1.00 85.00 93 LEU A C 1
ATOM 740 O O . LEU A 1 93 ? -3.047 7.067 -3.080 1.00 85.00 93 LEU A O 1
ATOM 744 N N . ALA A 1 94 ? -4.889 6.047 -2.332 1.00 86.00 94 ALA A N 1
ATOM 745 C CA . ALA A 1 94 ? -5.352 7.119 -1.469 1.00 86.00 94 ALA A CA 1
ATOM 746 C C . ALA A 1 94 ? -4.724 6.957 -0.074 1.00 86.00 94 ALA A C 1
ATOM 748 O O . ALA A 1 94 ? -5.369 6.481 0.861 1.00 86.00 94 ALA A O 1
ATOM 749 N N . PHE A 1 95 ? -3.454 7.350 0.076 1.00 85.31 95 PHE A N 1
ATOM 750 C CA . PHE A 1 95 ? -2.710 7.242 1.343 1.00 85.31 95 PHE A CA 1
ATOM 751 C C . PHE A 1 95 ? -3.412 7.920 2.530 1.00 85.31 95 PHE A C 1
ATOM 753 O O . PHE A 1 95 ? -3.339 7.416 3.649 1.00 85.31 95 PHE A O 1
ATOM 760 N N . SER A 1 96 ? -4.169 8.993 2.286 1.00 83.44 96 SER A N 1
ATOM 761 C CA . SER A 1 96 ? -4.997 9.666 3.297 1.00 83.44 96 SER A CA 1
ATOM 762 C C . SER A 1 96 ? -6.075 8.771 3.918 1.00 83.44 96 SER A C 1
ATOM 764 O O . SER A 1 96 ? -6.531 9.049 5.021 1.00 83.44 96 SER A O 1
ATOM 766 N N . ASN A 1 97 ? -6.490 7.708 3.225 1.00 83.38 97 ASN A N 1
ATOM 767 C CA . ASN A 1 97 ? -7.498 6.761 3.703 1.00 83.38 97 ASN A CA 1
ATOM 768 C C . ASN A 1 97 ? -6.862 5.531 4.376 1.00 83.38 97 ASN A C 1
ATOM 770 O O . ASN A 1 97 ? -7.569 4.698 4.932 1.00 83.38 97 ASN A O 1
ATOM 774 N N . LEU A 1 98 ? -5.530 5.407 4.348 1.00 87.50 98 LEU A N 1
ATOM 775 C CA . LEU A 1 98 ? -4.771 4.287 4.916 1.00 87.50 98 LEU A CA 1
ATOM 776 C C . LEU A 1 98 ? -4.235 4.598 6.325 1.00 87.50 98 LEU A C 1
ATOM 778 O O . LEU A 1 98 ? -3.228 4.040 6.757 1.00 87.50 98 LEU A O 1
ATOM 782 N N . THR A 1 99 ? -4.900 5.476 7.074 1.00 85.56 99 THR A N 1
ATOM 783 C CA . THR A 1 99 ? -4.436 5.946 8.393 1.00 85.56 99 THR A CA 1
ATOM 784 C C . THR A 1 99 ? -4.418 4.863 9.471 1.00 85.56 99 THR A C 1
ATOM 786 O O . THR A 1 99 ? -3.697 5.011 10.454 1.00 85.56 99 THR A O 1
ATOM 789 N N . GLU A 1 100 ? -5.158 3.762 9.299 1.00 88.38 100 GLU A N 1
ATOM 790 C CA . GLU A 1 100 ? -5.145 2.595 10.199 1.00 88.38 100 GLU A CA 1
ATOM 791 C C .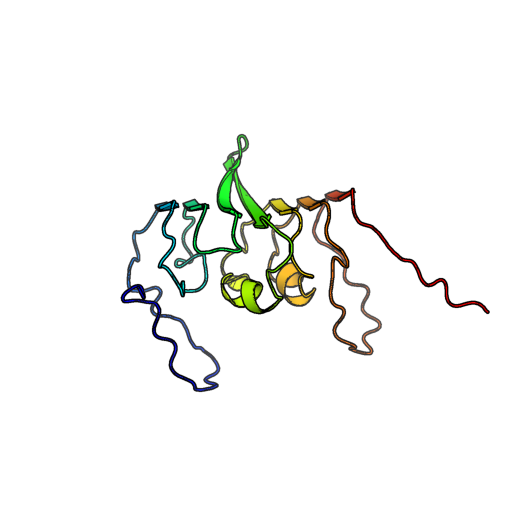 GLU A 1 100 ? -4.104 1.529 9.811 1.00 88.38 100 GLU A C 1
ATOM 793 O O . GLU A 1 100 ? -3.947 0.528 10.517 1.00 88.38 100 GLU A O 1
ATOM 798 N N . LEU A 1 101 ? -3.386 1.722 8.698 1.00 91.25 101 LEU A N 1
ATOM 799 C CA . LEU A 1 101 ? -2.413 0.762 8.185 1.00 91.25 101 LEU A CA 1
ATOM 800 C C . LEU A 1 101 ? -1.268 0.555 9.186 1.00 91.25 101 LEU A C 1
ATOM 802 O O . LEU A 1 101 ? -0.578 1.504 9.553 1.00 91.25 101 LEU A O 1
ATOM 806 N N . LYS A 1 102 ? -1.048 -0.693 9.613 1.00 92.94 102 LYS A N 1
ATOM 807 C CA . LYS A 1 102 ? 0.036 -1.071 10.535 1.00 92.94 102 LYS A CA 1
ATOM 808 C C . LYS A 1 102 ? 1.260 -1.599 9.808 1.00 92.94 102 LYS A C 1
ATOM 810 O O . LYS A 1 102 ? 2.376 -1.389 10.286 1.00 92.94 102 LYS A O 1
ATOM 815 N N . GLU A 1 103 ? 1.063 -2.249 8.664 1.00 94.06 103 GLU A N 1
ATOM 816 C CA . GLU A 1 103 ? 2.147 -2.829 7.871 1.00 94.06 103 GLU A CA 1
ATOM 817 C C . GLU A 1 103 ? 2.095 -2.395 6.411 1.00 94.06 103 GLU A C 1
ATOM 819 O O . GLU A 1 103 ? 1.051 -2.487 5.767 1.00 94.06 103 GLU A O 1
ATOM 824 N N . LEU A 1 104 ? 3.250 -2.007 5.877 1.00 93.62 104 LEU A N 1
ATOM 825 C CA . LEU A 1 104 ? 3.457 -1.752 4.459 1.00 93.62 104 LEU A CA 1
ATOM 826 C C . LEU A 1 104 ? 4.620 -2.609 3.957 1.00 93.62 104 LEU A C 1
ATOM 828 O O . LEU A 1 104 ? 5.727 -2.528 4.490 1.00 93.62 104 LEU A O 1
ATOM 832 N N . ALA A 1 105 ? 4.376 -3.413 2.927 1.00 93.31 105 ALA A N 1
ATOM 833 C CA . ALA A 1 105 ? 5.384 -4.218 2.252 1.00 93.31 105 ALA A CA 1
ATOM 834 C C . ALA A 1 105 ? 5.450 -3.840 0.768 1.00 93.31 105 ALA A C 1
ATOM 836 O O . ALA A 1 105 ? 4.455 -3.954 0.054 1.00 93.31 105 ALA A O 1
ATOM 837 N N . LEU A 1 106 ? 6.624 -3.401 0.318 1.00 91.75 106 LEU A N 1
ATOM 838 C CA . LEU A 1 106 ? 6.903 -2.988 -1.055 1.00 91.75 106 LEU A CA 1
ATOM 839 C C . LEU A 1 106 ? 7.940 -3.935 -1.658 1.00 91.75 106 LEU A C 1
ATOM 841 O O . LEU A 1 106 ? 9.057 -4.024 -1.152 1.00 91.75 106 LEU A O 1
ATOM 845 N N . ILE A 1 107 ? 7.579 -4.654 -2.719 1.00 90.81 107 ILE A N 1
ATOM 846 C CA . ILE A 1 107 ? 8.448 -5.663 -3.335 1.00 90.81 107 ILE A CA 1
ATOM 847 C C . ILE A 1 107 ? 8.641 -5.340 -4.812 1.00 90.81 107 ILE A C 1
ATOM 849 O O . ILE A 1 107 ? 7.684 -5.398 -5.588 1.00 90.81 107 ILE A O 1
ATOM 853 N N . LYS A 1 108 ? 9.891 -5.056 -5.197 1.00 88.12 108 LYS A N 1
ATOM 854 C CA . LYS A 1 108 ? 10.307 -4.644 -6.548 1.00 88.12 108 LYS A CA 1
ATOM 855 C C . LYS A 1 108 ? 9.634 -3.367 -7.059 1.00 88.12 108 LYS A C 1
ATOM 857 O O . LYS A 1 108 ? 9.720 -3.103 -8.243 1.00 88.12 108 LYS A O 1
ATOM 862 N N . CYS A 1 109 ? 8.985 -2.602 -6.183 1.00 86.25 109 CYS A N 1
ATOM 863 C CA . CYS A 1 109 ? 8.204 -1.420 -6.543 1.00 86.25 109 CYS A CA 1
ATOM 864 C C . CYS A 1 109 ? 9.089 -0.205 -6.875 1.00 86.25 109 CYS A C 1
ATOM 866 O O . CYS A 1 109 ? 10.225 -0.149 -6.391 1.00 86.25 109 CYS A O 1
ATOM 868 N N . PRO A 1 110 ? 8.554 0.802 -7.593 1.00 84.62 110 PRO A N 1
ATOM 869 C CA . PRO A 1 110 ? 9.201 2.099 -7.787 1.00 84.62 110 PRO A CA 1
ATOM 870 C C . PRO A 1 110 ? 9.390 2.860 -6.459 1.00 84.62 110 PRO A C 1
ATOM 872 O O . PRO A 1 110 ? 8.738 2.537 -5.464 1.00 84.62 110 PRO A O 1
ATOM 875 N N . PRO A 1 111 ? 10.240 3.905 -6.421 1.00 83.25 111 PRO A N 1
ATOM 876 C CA . PRO A 1 111 ? 10.440 4.724 -5.223 1.00 83.25 111 PRO A CA 1
ATOM 877 C C . PRO A 1 111 ? 9.130 5.345 -4.724 1.00 83.25 111 PRO A C 1
ATOM 879 O O . PRO A 1 111 ? 8.363 5.886 -5.523 1.00 83.25 111 PRO A O 1
ATOM 882 N N . LEU A 1 112 ? 8.886 5.305 -3.410 1.00 84.94 112 LEU A N 1
ATOM 883 C CA . LEU A 1 112 ? 7.725 5.933 -2.771 1.00 84.94 112 LEU A CA 1
ATOM 884 C C . LEU A 1 112 ? 8.122 7.285 -2.161 1.00 84.94 112 LEU A C 1
ATOM 886 O O . LEU A 1 112 ? 9.094 7.375 -1.412 1.00 84.94 112 LEU A O 1
ATOM 890 N N . ALA A 1 113 ? 7.366 8.343 -2.454 1.00 84.00 113 ALA A N 1
ATOM 891 C CA . ALA A 1 113 ? 7.614 9.659 -1.869 1.00 84.00 113 ALA A CA 1
ATOM 892 C C . ALA A 1 113 ? 7.392 9.660 -0.345 1.00 84.00 113 ALA A C 1
ATOM 894 O O . ALA A 1 113 ? 6.450 9.047 0.164 1.00 84.00 113 ALA A O 1
ATOM 895 N N . LEU A 1 114 ? 8.247 10.382 0.388 1.00 82.44 114 LEU A N 1
ATOM 896 C CA . LEU A 1 114 ? 8.198 10.425 1.854 1.00 82.44 114 LEU A CA 1
ATOM 897 C C . LEU A 1 114 ? 6.880 11.008 2.393 1.00 82.44 114 LEU A C 1
ATOM 899 O O . LEU A 1 114 ? 6.395 10.569 3.431 1.00 82.44 114 LEU A O 1
ATOM 903 N N . GLU A 1 115 ? 6.277 11.948 1.669 1.00 83.06 115 GLU A N 1
ATOM 904 C CA . GLU A 1 115 ? 4.979 12.552 1.998 1.00 83.06 115 GLU A CA 1
ATOM 905 C C . GLU A 1 115 ? 3.845 11.519 2.101 1.00 83.06 115 GLU A C 1
ATOM 907 O O . GLU A 1 115 ? 2.993 11.613 2.979 1.00 83.06 115 GLU A O 1
ATOM 912 N N . HIS A 1 116 ? 3.866 10.470 1.276 1.00 86.75 116 HIS A N 1
ATOM 913 C CA . HIS A 1 116 ? 2.873 9.400 1.350 1.00 86.75 116 HIS A CA 1
ATOM 914 C C . HIS A 1 116 ? 3.042 8.561 2.617 1.00 86.75 116 HIS A C 1
ATOM 916 O O . HIS A 1 116 ? 2.059 8.168 3.239 1.00 86.75 116 HIS A O 1
ATOM 922 N N . LEU A 1 117 ? 4.287 8.321 3.039 1.00 85.25 117 LEU A N 1
ATOM 923 C CA . LEU A 1 117 ? 4.582 7.625 4.294 1.00 85.25 117 LEU A CA 1
ATOM 924 C C . LEU A 1 117 ? 4.183 8.465 5.509 1.00 85.25 117 LEU A C 1
ATOM 926 O O . LEU A 1 117 ? 3.713 7.914 6.500 1.00 85.25 117 LEU A O 1
ATOM 930 N N . GLN A 1 118 ? 4.302 9.792 5.415 1.00 83.62 118 GLN A N 1
ATOM 931 C CA . GLN A 1 118 ? 3.856 10.725 6.451 1.00 83.62 118 GLN A CA 1
ATOM 932 C C . GLN A 1 118 ? 2.347 10.665 6.708 1.00 83.62 118 GLN A C 1
ATOM 934 O O . GLN A 1 118 ? 1.920 10.884 7.840 1.00 83.62 118 GLN A O 1
ATOM 939 N N . MET A 1 119 ? 1.546 10.324 5.696 1.00 87.38 119 MET A N 1
ATOM 940 C CA . MET A 1 119 ? 0.095 10.152 5.844 1.00 87.38 119 MET A CA 1
ATOM 941 C C . MET A 1 119 ? -0.282 8.864 6.600 1.00 87.38 119 MET A C 1
ATOM 943 O O . MET A 1 119 ? -1.388 8.760 7.130 1.00 87.38 119 MET A O 1
ATOM 947 N N . LEU A 1 120 ? 0.630 7.889 6.695 1.00 88.81 120 LEU A N 1
ATOM 948 C CA . LEU A 1 120 ? 0.402 6.597 7.350 1.00 88.81 120 LEU A CA 1
ATOM 949 C C . LEU A 1 120 ? 0.684 6.680 8.857 1.00 88.81 120 LEU A C 1
ATOM 951 O O . LEU A 1 120 ? 1.617 6.069 9.379 1.00 88.81 120 LEU A O 1
ATOM 955 N N . SER A 1 121 ? -0.141 7.441 9.574 1.00 86.31 121 SER A N 1
ATOM 956 C CA . SER A 1 121 ? 0.061 7.767 10.995 1.00 86.31 121 SER A CA 1
ATOM 957 C C . SER A 1 121 ? 0.123 6.557 11.938 1.00 86.31 121 SER A C 1
ATOM 959 O O . SER A 1 121 ? 0.747 6.633 12.995 1.00 86.31 121 SER A O 1
ATOM 961 N N . SER A 1 122 ? -0.494 5.434 11.564 1.00 89.94 122 SER A N 1
ATOM 962 C CA . SER A 1 122 ? -0.485 4.186 12.336 1.00 89.94 122 SER A CA 1
ATOM 963 C C . SER A 1 122 ? 0.631 3.206 11.974 1.00 89.94 122 SER A C 1
ATOM 965 O O . SER A 1 122 ? 0.683 2.127 12.579 1.00 89.94 122 SER A O 1
ATOM 967 N N . LEU A 1 123 ? 1.469 3.522 10.983 1.00 91.56 123 LEU A N 1
ATOM 968 C CA . LEU A 1 123 ? 2.415 2.566 10.420 1.00 91.56 123 LEU A CA 1
ATOM 969 C C . LEU A 1 123 ? 3.439 2.134 11.467 1.00 91.56 123 LEU A C 1
ATOM 971 O O . LEU A 1 123 ? 4.169 2.957 12.008 1.00 91.56 123 LEU A O 1
ATOM 975 N N . ARG A 1 124 ? 3.521 0.824 11.709 1.00 91.62 124 ARG A N 1
ATOM 976 C CA . ARG A 1 124 ? 4.476 0.207 12.640 1.00 91.62 124 ARG A CA 1
ATOM 977 C C . ARG A 1 124 ? 5.582 -0.547 11.928 1.00 91.62 124 ARG A C 1
ATOM 979 O O . ARG A 1 124 ? 6.694 -0.620 12.440 1.00 91.62 124 ARG A O 1
ATOM 986 N N . ARG A 1 125 ? 5.280 -1.148 10.778 1.00 92.25 125 ARG A N 1
ATOM 987 C CA . ARG A 1 125 ? 6.212 -2.016 10.053 1.00 92.25 125 ARG A CA 1
ATOM 988 C C . ARG A 1 125 ? 6.295 -1.595 8.598 1.00 92.25 125 ARG A C 1
ATOM 990 O O . ARG A 1 125 ? 5.291 -1.611 7.892 1.00 92.25 125 ARG A O 1
ATOM 997 N N . LEU A 1 126 ? 7.500 -1.257 8.154 1.00 91.94 126 LEU A N 1
ATOM 998 C CA . LEU A 1 126 ? 7.807 -1.011 6.752 1.00 91.94 126 LEU A CA 1
ATOM 999 C C . LEU A 1 126 ? 8.812 -2.052 6.264 1.00 91.94 126 LEU A C 1
ATOM 1001 O O . LEU A 1 126 ? 9.909 -2.173 6.809 1.00 91.94 126 LEU A O 1
ATOM 1005 N N . THR A 1 127 ? 8.436 -2.792 5.229 1.00 92.06 127 THR A N 1
ATOM 1006 C CA . THR A 1 127 ? 9.301 -3.748 4.542 1.00 92.06 127 THR A CA 1
ATOM 1007 C C . THR A 1 127 ? 9.501 -3.311 3.103 1.00 92.06 127 THR A C 1
ATOM 1009 O O . THR A 1 127 ? 8.529 -3.074 2.392 1.00 92.06 127 THR A O 1
ATOM 1012 N N . ILE A 1 128 ? 10.755 -3.233 2.669 1.00 89.50 128 ILE A N 1
ATOM 1013 C CA . ILE A 1 128 ? 11.124 -2.978 1.280 1.00 89.50 128 ILE A CA 1
ATOM 1014 C C . ILE A 1 128 ? 12.064 -4.076 0.804 1.00 89.50 128 ILE A C 1
ATOM 1016 O O . ILE A 1 128 ? 13.081 -4.365 1.435 1.00 89.50 128 ILE A O 1
ATOM 1020 N N . GLU A 1 129 ? 11.730 -4.667 -0.331 1.00 89.50 129 GLU A N 1
ATOM 1021 C CA . GLU A 1 129 ? 12.459 -5.787 -0.897 1.00 89.50 129 GLU A CA 1
ATOM 1022 C C . GLU A 1 129 ? 12.744 -5.554 -2.381 1.00 89.50 129 GLU A C 1
ATOM 1024 O O . GLU A 1 129 ? 11.831 -5.264 -3.152 1.00 89.50 129 GLU A O 1
ATOM 1029 N N . ASN A 1 130 ? 13.994 -5.763 -2.804 1.00 84.44 130 ASN A N 1
ATOM 1030 C CA . ASN A 1 130 ? 14.399 -5.725 -4.217 1.00 84.44 130 ASN A CA 1
ATOM 1031 C C . ASN A 1 130 ? 14.032 -4.413 -4.952 1.00 84.44 130 ASN A C 1
ATOM 1033 O O . ASN A 1 130 ? 13.809 -4.423 -6.162 1.00 84.44 130 ASN A O 1
ATOM 1037 N N . THR A 1 131 ? 13.965 -3.286 -4.236 1.00 75.38 131 THR A N 1
ATOM 1038 C CA . THR A 1 131 ? 13.647 -1.960 -4.792 1.00 75.38 131 THR A CA 1
ATOM 1039 C C . THR A 1 131 ? 14.917 -1.121 -4.947 1.00 75.38 131 THR A C 1
ATOM 1041 O O . THR A 1 131 ? 15.661 -0.908 -3.987 1.00 75.38 131 THR A O 1
ATOM 1044 N N . ASN A 1 132 ? 15.157 -0.604 -6.154 1.00 67.75 132 ASN A N 1
ATOM 1045 C CA . ASN A 1 132 ? 16.271 0.300 -6.442 1.00 67.75 132 ASN A CA 1
ATOM 1046 C C . ASN A 1 132 ? 15.823 1.743 -6.148 1.00 67.75 132 ASN A C 1
ATOM 1048 O O . ASN A 1 132 ? 15.082 2.324 -6.932 1.00 67.75 132 ASN A O 1
ATOM 1052 N N . ASN A 1 133 ? 16.283 2.307 -5.027 1.00 64.94 133 ASN A N 1
ATOM 1053 C CA . ASN A 1 133 ? 15.863 3.591 -4.438 1.00 64.94 133 ASN A CA 1
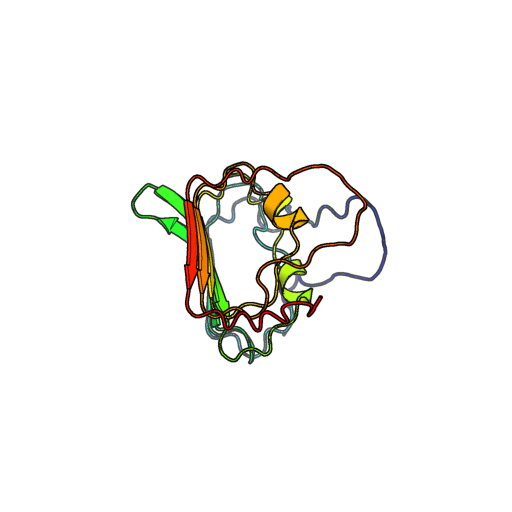ATOM 1054 C C . ASN A 1 133 ? 14.481 3.541 -3.778 1.00 64.94 133 ASN A C 1
ATOM 1056 O O . ASN A 1 133 ? 13.439 3.515 -4.417 1.00 64.94 133 ASN A O 1
ATOM 1060 N N . VAL A 1 134 ? 14.492 3.535 -2.450 1.00 58.97 134 VAL A N 1
ATOM 1061 C CA . VAL A 1 134 ? 13.295 3.301 -1.638 1.00 58.97 134 VAL A CA 1
ATOM 1062 C C . VAL A 1 134 ? 12.432 4.555 -1.510 1.00 58.97 134 VAL A C 1
ATOM 1064 O O . VAL A 1 134 ? 11.208 4.470 -1.572 1.00 58.97 134 VAL A O 1
ATOM 1067 N N . LEU A 1 135 ? 13.076 5.710 -1.328 1.00 67.44 135 LEU A N 1
ATOM 1068 C CA . LEU A 1 135 ? 12.427 6.978 -1.024 1.00 67.44 135 LEU A CA 1
ATOM 1069 C C . LEU A 1 135 ? 12.952 8.055 -1.965 1.00 67.44 135 LEU A C 1
ATOM 1071 O O . LEU A 1 135 ? 14.157 8.308 -1.998 1.00 67.44 135 LEU A O 1
ATOM 1075 N N . SER A 1 136 ? 12.064 8.706 -2.711 1.00 62.81 136 SER A N 1
ATOM 1076 C CA . SER A 1 136 ? 12.419 9.933 -3.421 1.00 62.81 136 SER A CA 1
ATOM 1077 C C . SER A 1 136 ? 12.371 11.092 -2.427 1.00 62.81 136 SER A C 1
ATOM 1079 O O . SER A 1 136 ? 11.303 11.419 -1.901 1.00 62.81 136 SER A O 1
ATOM 1081 N N . HIS A 1 137 ? 13.524 11.691 -2.135 1.00 54.72 137 HIS A N 1
ATOM 1082 C CA . HIS A 1 137 ? 13.573 12.938 -1.382 1.00 54.72 137 HIS A CA 1
ATOM 1083 C C . HIS A 1 137 ? 13.115 14.062 -2.313 1.00 54.72 137 HIS A C 1
ATOM 1085 O O . HIS A 1 137 ? 13.697 14.253 -3.378 1.00 54.72 137 HIS A O 1
ATOM 1091 N N . VAL A 1 138 ? 12.059 14.779 -1.936 1.00 48.12 138 VAL A N 1
ATOM 1092 C CA . VAL A 1 138 ? 11.816 16.102 -2.511 1.00 48.12 138 VAL A CA 1
ATOM 1093 C C . VAL A 1 138 ? 12.833 17.014 -1.838 1.00 48.12 138 VAL A C 1
ATOM 1095 O O . VAL A 1 138 ? 12.864 17.072 -0.610 1.00 48.12 138 VAL A O 1
ATOM 1098 N N . GLU A 1 139 ? 13.702 17.645 -2.626 1.00 44.19 139 GLU A N 1
ATOM 1099 C CA . GLU A 1 139 ? 14.636 18.681 -2.179 1.00 44.19 139 GLU A CA 1
ATOM 1100 C C . GLU A 1 139 ? 13.846 19.814 -1.516 1.00 44.19 139 GLU A C 1
ATOM 1102 O O . GLU A 1 139 ? 13.400 20.761 -2.155 1.00 44.19 139 GLU A O 1
ATOM 1107 N N . ALA A 1 140 ? 13.628 19.694 -0.216 1.00 43.09 140 ALA A N 1
ATOM 1108 C CA . ALA A 1 140 ? 13.217 20.793 0.625 1.00 43.09 140 ALA A CA 1
ATOM 1109 C C . ALA A 1 140 ? 14.327 20.960 1.649 1.00 43.09 140 ALA A C 1
ATOM 1111 O O . ALA A 1 140 ? 14.659 20.010 2.360 1.00 43.09 140 ALA A O 1
ATOM 1112 N N . GLU A 1 141 ? 14.885 22.168 1.696 1.00 45.81 141 GLU A N 1
ATOM 1113 C CA . GLU A 1 141 ? 15.848 22.714 2.660 1.00 45.81 141 GLU A CA 1
ATOM 1114 C C . GLU A 1 141 ? 15.318 22.655 4.109 1.00 45.81 141 GLU A C 1
ATOM 1116 O O . GLU A 1 141 ? 15.276 23.642 4.837 1.00 45.81 141 GLU A O 1
ATOM 1121 N N . SER A 1 142 ? 14.836 21.497 4.544 1.00 47.91 142 SER A N 1
ATOM 1122 C CA . SER A 1 142 ? 14.205 21.302 5.831 1.00 47.91 142 SER A CA 1
ATOM 1123 C C . SER A 1 142 ? 15.161 20.522 6.718 1.00 47.91 142 SER A C 1
ATOM 1125 O O . SER A 1 142 ? 15.416 19.332 6.558 1.00 47.91 142 SER A O 1
ATOM 1127 N N . THR A 1 143 ? 15.671 21.219 7.723 1.00 49.69 143 THR A N 1
ATOM 1128 C CA . THR A 1 143 ? 16.444 20.707 8.863 1.00 49.69 143 THR A CA 1
ATOM 1129 C C . THR A 1 143 ? 15.643 19.728 9.738 1.00 49.69 143 THR A C 1
ATOM 1131 O O . THR A 1 143 ? 16.083 19.347 10.825 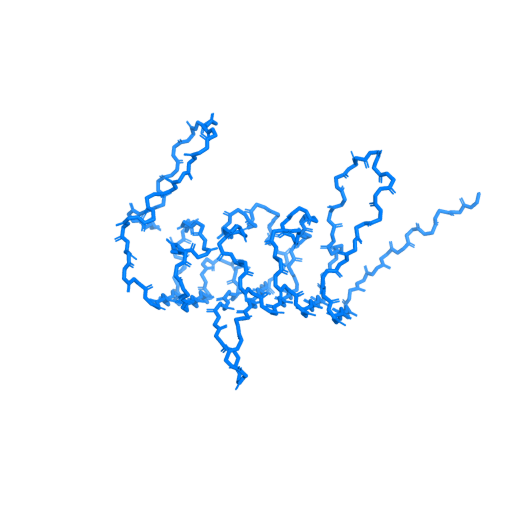1.00 49.69 143 THR A O 1
ATOM 1134 N N . VAL A 1 144 ? 14.443 19.333 9.302 1.00 51.25 144 VAL A N 1
ATOM 1135 C CA . VAL A 1 144 ? 13.509 18.498 10.045 1.00 51.25 144 VAL A CA 1
ATOM 1136 C C . VAL A 1 144 ? 13.876 17.043 9.800 1.00 51.25 144 VAL A C 1
ATOM 1138 O O . VAL A 1 144 ? 13.580 16.458 8.761 1.00 51.25 144 VAL A O 1
ATOM 1141 N N . ARG A 1 145 ? 14.528 16.436 10.793 1.00 55.97 145 ARG A N 1
ATOM 1142 C CA . ARG A 1 145 ? 14.700 14.984 10.840 1.00 55.97 145 ARG A CA 1
ATOM 1143 C C . ARG A 1 145 ? 13.312 14.356 10.934 1.00 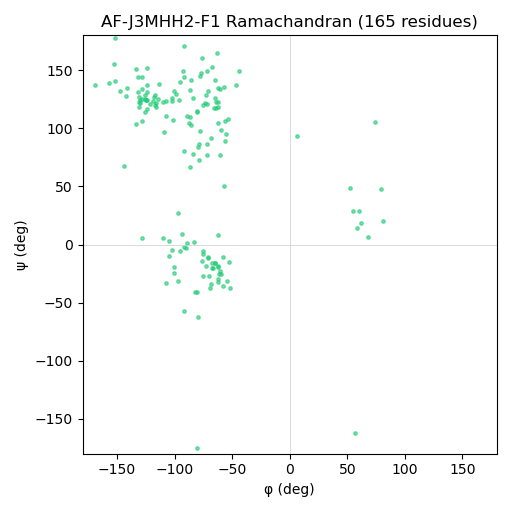55.97 145 ARG A C 1
ATOM 1145 O O . ARG A 1 145 ? 12.686 14.409 11.989 1.00 55.97 145 ARG A O 1
ATOM 1152 N N . TYR A 1 146 ? 12.822 13.794 9.833 1.00 61.12 146 TYR A N 1
ATOM 1153 C CA . TYR A 1 146 ? 11.575 13.043 9.850 1.00 61.12 146 TYR A CA 1
ATOM 1154 C C . TYR A 1 146 ? 11.731 11.828 10.771 1.00 61.12 146 TYR A C 1
ATOM 1156 O O . TYR A 1 146 ? 12.584 10.969 10.541 1.00 61.12 146 TYR A O 1
ATOM 1164 N N . GLN A 1 147 ? 10.922 11.775 11.828 1.00 62.62 147 GLN A N 1
ATOM 1165 C CA . GLN A 1 147 ? 10.881 10.636 12.730 1.00 62.62 147 GLN A CA 1
ATOM 1166 C C . GLN A 1 147 ? 9.851 9.645 12.202 1.00 62.62 147 GLN A C 1
ATOM 1168 O O . GLN A 1 147 ? 8.650 9.910 12.196 1.00 62.62 147 GLN A O 1
ATOM 1173 N N . PHE A 1 148 ? 10.347 8.512 11.719 1.00 63.56 148 PHE A N 1
ATOM 1174 C CA . PHE A 1 148 ? 9.509 7.451 11.188 1.00 63.56 148 PHE A CA 1
ATOM 1175 C C . PHE A 1 148 ? 8.639 6.875 12.326 1.00 63.56 148 PHE A C 1
ATOM 1177 O O . PHE A 1 148 ? 9.204 6.471 13.344 1.00 63.56 148 PHE A O 1
ATOM 1184 N N . PRO A 1 149 ? 7.299 6.811 12.189 1.00 62.09 149 PRO A N 1
ATOM 1185 C CA . PRO A 1 149 ? 6.432 6.212 13.210 1.00 62.09 149 PRO A CA 1
ATOM 1186 C C . PRO A 1 149 ? 6.571 4.681 13.284 1.00 62.09 149 PRO A C 1
ATOM 1188 O O . PRO A 1 149 ? 6.084 4.064 14.229 1.00 62.09 149 PRO A O 1
ATOM 1191 N N . ALA A 1 150 ? 7.256 4.064 12.313 1.00 65.69 150 ALA A N 1
ATOM 1192 C CA . ALA A 1 150 ? 7.450 2.623 12.270 1.00 65.69 150 ALA A CA 1
ATOM 1193 C C . ALA A 1 150 ? 8.430 2.144 13.348 1.00 65.69 150 ALA A C 1
ATOM 1195 O O . ALA A 1 150 ? 9.610 2.488 13.353 1.00 65.69 150 ALA A O 1
ATOM 1196 N N . GLU A 1 151 ? 7.929 1.260 14.203 1.00 84.44 151 GLU A N 1
ATOM 1197 C CA . GLU A 1 151 ? 8.681 0.470 15.177 1.00 84.44 151 GLU A CA 1
ATOM 1198 C C . GLU A 1 151 ? 9.715 -0.452 14.500 1.00 84.44 151 GLU A C 1
ATOM 1200 O O . GLU A 1 151 ? 10.714 -0.834 15.110 1.00 84.44 151 GLU A O 1
ATOM 1205 N N . GLN A 1 152 ? 9.489 -0.825 13.235 1.00 85.44 152 GLN A N 1
ATOM 1206 C CA . GLN A 1 152 ? 10.349 -1.739 12.491 1.00 85.44 152 GLN A CA 1
ATOM 1207 C C . GLN A 1 152 ? 10.492 -1.337 11.018 1.00 85.44 152 GLN A C 1
ATOM 1209 O O . GLN A 1 152 ? 9.508 -1.214 10.288 1.00 85.44 152 GLN A O 1
ATOM 1214 N N . LEU A 1 153 ? 11.743 -1.239 10.566 1.00 88.38 153 LEU A N 1
ATOM 1215 C CA . LEU A 1 153 ? 12.125 -1.060 9.166 1.00 88.38 153 LEU A CA 1
ATOM 1216 C C . LEU A 1 153 ? 12.953 -2.265 8.704 1.00 88.38 153 LEU A C 1
ATOM 1218 O O . LEU A 1 153 ? 13.944 -2.621 9.342 1.00 88.38 153 LEU A O 1
ATOM 1222 N N . ARG A 1 154 ? 12.557 -2.893 7.595 1.00 87.75 154 ARG A N 1
ATOM 1223 C CA . ARG A 1 154 ? 13.293 -3.989 6.950 1.00 87.75 154 ARG A CA 1
ATOM 1224 C C . ARG A 1 154 ? 13.577 -3.627 5.500 1.00 87.75 154 ARG A C 1
ATOM 1226 O O . ARG A 1 154 ? 12.647 -3.339 4.755 1.00 87.75 154 ARG A O 1
ATOM 1233 N N . ILE A 1 155 ? 14.847 -3.662 5.107 1.00 86.38 155 ILE A N 1
ATOM 1234 C CA . ILE A 1 155 ? 15.289 -3.425 3.728 1.00 86.38 155 ILE A CA 1
ATOM 1235 C C . ILE A 1 155 ? 16.228 -4.561 3.336 1.00 86.38 155 ILE A C 1
ATOM 1237 O O . ILE A 1 155 ? 17.208 -4.805 4.038 1.00 86.38 155 ILE A O 1
ATOM 1241 N N . PHE A 1 156 ? 15.938 -5.266 2.245 1.00 85.38 156 PHE A N 1
ATOM 1242 C CA . PHE A 1 156 ? 16.794 -6.355 1.768 1.00 85.38 156 PHE A CA 1
ATOM 1243 C C . PHE A 1 156 ? 16.679 -6.567 0.256 1.00 85.38 156 PHE A C 1
ATOM 1245 O O . PHE A 1 156 ? 15.698 -6.186 -0.375 1.00 85.38 156 PHE A O 1
ATOM 1252 N N . GLY A 1 157 ? 17.723 -7.140 -0.349 1.00 79.44 157 GLY A N 1
ATOM 1253 C CA . GLY A 1 157 ? 17.775 -7.369 -1.799 1.00 79.44 157 GLY A CA 1
ATOM 1254 C C . GLY A 1 157 ? 17.872 -6.094 -2.652 1.00 79.44 157 GLY A C 1
ATOM 1255 O O . GLY A 1 157 ? 17.802 -6.163 -3.874 1.00 79.44 157 GLY A O 1
ATOM 1256 N N . CYS A 1 158 ? 18.040 -4.921 -2.035 1.00 72.88 158 CYS A N 1
ATOM 1257 C CA . CYS A 1 158 ? 18.202 -3.658 -2.749 1.00 72.88 158 CYS A CA 1
ATOM 1258 C C . CYS A 1 158 ? 19.667 -3.457 -3.161 1.00 72.88 158 CYS A C 1
ATOM 1260 O O . CYS A 1 158 ? 20.562 -3.464 -2.313 1.00 72.88 158 CYS A O 1
ATOM 1262 N N . ASN A 1 159 ? 19.914 -3.213 -4.450 1.00 65.19 159 ASN A N 1
ATOM 1263 C CA . ASN A 1 159 ? 21.233 -2.828 -4.941 1.00 65.19 159 ASN A CA 1
ATOM 1264 C C . ASN A 1 159 ? 21.444 -1.334 -4.679 1.00 65.19 1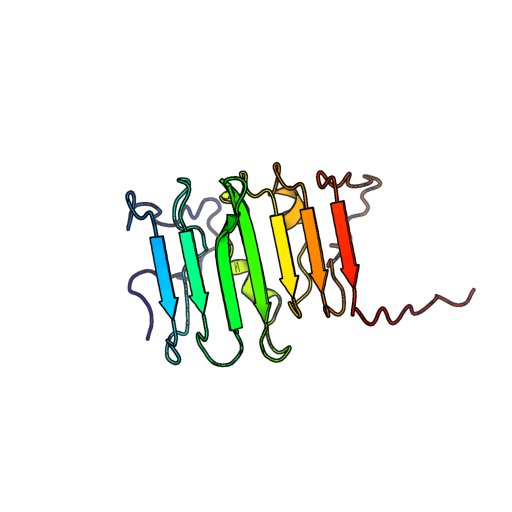59 ASN A C 1
ATOM 1266 O O . ASN A 1 159 ? 21.211 -0.491 -5.543 1.00 65.19 159 ASN A O 1
ATOM 1270 N N . CYS A 1 160 ? 21.878 -0.985 -3.469 1.00 53.44 160 CYS A N 1
ATOM 1271 C CA . CYS A 1 160 ? 22.337 0.367 -3.184 1.00 53.44 160 CYS A CA 1
ATOM 1272 C C . CYS A 1 160 ? 23.648 0.601 -3.946 1.00 53.44 160 CYS A C 1
ATOM 1274 O O . CYS A 1 160 ? 24.726 0.303 -3.433 1.00 53.44 160 CYS A O 1
ATOM 1276 N N . SER A 1 161 ? 23.591 1.136 -5.170 1.00 53.66 161 SER A N 1
ATOM 1277 C CA . SER A 1 161 ? 24.784 1.691 -5.811 1.00 53.66 161 SER A CA 1
ATOM 1278 C C . SER A 1 161 ? 25.130 2.999 -5.101 1.00 53.66 161 SER A C 1
ATOM 1280 O O . SER A 1 161 ? 24.813 4.090 -5.576 1.00 53.66 161 SER A O 1
ATOM 1282 N N . GLY A 1 162 ? 25.723 2.888 -3.914 1.00 42.78 162 GLY A N 1
ATOM 1283 C CA . GLY A 1 162 ? 26.315 4.015 -3.222 1.00 42.78 162 GLY A CA 1
ATOM 1284 C C . GLY A 1 162 ? 27.401 4.593 -4.116 1.00 42.78 162 GLY A C 1
ATOM 1285 O O . GLY A 1 162 ? 28.516 4.081 -4.156 1.00 42.78 162 GLY A O 1
ATOM 1286 N N . ARG A 1 163 ? 27.090 5.661 -4.854 1.00 45.62 163 ARG A N 1
ATOM 1287 C CA . ARG A 1 163 ? 28.136 6.593 -5.263 1.00 45.62 163 ARG A CA 1
ATOM 1288 C C . ARG A 1 163 ? 28.534 7.330 -3.998 1.00 45.62 163 ARG A C 1
ATOM 1290 O O . ARG A 1 163 ? 27.973 8.365 -3.662 1.00 45.62 163 ARG A O 1
ATOM 1297 N N . GLU A 1 164 ? 29.463 6.724 -3.273 1.00 43.88 164 GLU A N 1
ATOM 1298 C CA . GLU A 1 164 ? 30.295 7.418 -2.309 1.00 43.88 164 GLU A CA 1
ATOM 1299 C C . GLU A 1 164 ? 30.934 8.587 -3.066 1.00 43.88 164 GLU A C 1
ATOM 1301 O O . GLU A 1 164 ? 31.741 8.393 -3.981 1.00 43.88 164 GLU A O 1
ATOM 1306 N N . GLY A 1 165 ? 30.471 9.803 -2.769 1.00 39.12 165 GLY A N 1
ATOM 1307 C CA . GLY A 1 165 ? 31.129 11.020 -3.211 1.00 39.12 165 GLY A CA 1
ATOM 1308 C C . GLY A 1 165 ? 32.560 10.957 -2.703 1.00 39.12 165 GLY A C 1
ATOM 1309 O O . GLY A 1 165 ? 32.803 11.054 -1.501 1.00 39.12 165 GLY A O 1
ATOM 1310 N N . ARG A 1 166 ? 33.502 10.703 -3.614 1.00 38.97 166 ARG A N 1
ATOM 1311 C CA . ARG A 1 166 ? 34.921 10.840 -3.314 1.00 38.97 166 ARG A CA 1
ATOM 1312 C C . ARG A 1 166 ? 35.170 12.297 -2.918 1.00 38.97 166 ARG A C 1
ATOM 1314 O O . ARG A 1 166 ? 34.642 13.200 -3.561 1.00 38.97 166 ARG A O 1
ATOM 1321 N N . LYS A 1 167 ? 35.916 12.418 -1.820 1.00 40.50 167 LYS A N 1
ATOM 1322 C CA . LYS A 1 167 ? 36.382 13.629 -1.136 1.00 40.50 167 LYS A CA 1
ATOM 1323 C C . LYS A 1 167 ? 36.856 14.735 -2.068 1.00 40.50 167 LYS A C 1
ATOM 1325 O O . LYS A 1 167 ? 37.497 14.390 -3.086 1.00 40.50 167 LYS A O 1
#

pLDDT: mean 73.34, std 17.65, range [31.08, 94.06]

Solvent-accessible surface area (backbone atoms only — not comparable to full-atom values): 9736 Å² total; per-residue (Å²): 88,72,50,98,70,45,82,77,80,91,71,97,60,89,81,74,74,63,76,46,74,78,56,81,79,61,51,68,47,80,47,68,69,40,58,59,46,80,54,69,59,42,38,59,61,42,83,61,90,46,36,38,40,38,30,42,37,34,92,48,42,37,36,38,40,33,36,64,49,98,82,70,43,35,30,36,40,41,34,42,64,77,71,73,57,55,61,71,60,56,67,41,44,36,40,81,51,38,39,71,28,29,33,40,35,38,29,36,36,51,42,43,50,56,69,54,59,65,40,29,72,45,25,33,35,41,37,41,31,48,28,70,56,65,61,48,80,74,95,61,101,59,93,68,80,81,79,73,71,43,83,39,80,46,80,46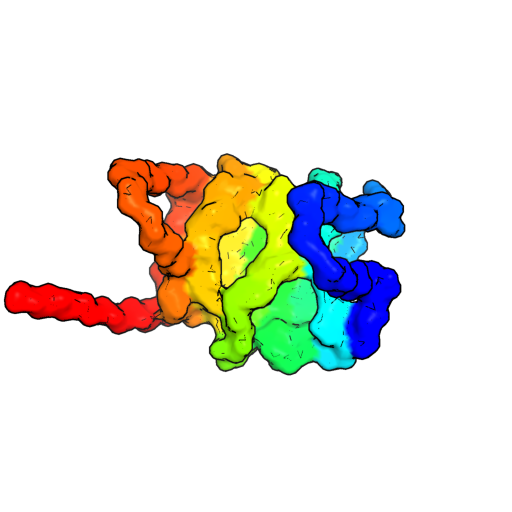,78,45,72,78,82,73,77,72,79,77,128

Radius of gyration: 16.87 Å; Cα contacts (8 Å, |Δi|>4): 299; chains: 1; bounding box: 58×36×36 Å

Mean predicted aligned error: 11.23 Å